Protein AF-M1EL10-F1 (afdb_monomer)

Solvent-accessible surface area (backbone atoms only — not comparable to full-atom values): 4747 Å² total; per-residue (Å²): 143,73,54,53,55,41,74,61,102,53,33,40,33,37,60,41,91,46,101,83,20,11,29,29,40,72,41,50,67,88,70,74,79,87,75,63,97,80,60,75,61,55,72,83,47,74,21,49,56,64,41,53,47,68,43,95,89,38,90,47,33,38,38,39,35,32,75,60,79,47,74,50,79,44,82,52,84,134

InterPro domains:
  IPR001680 WD40 repeat [PF00400] (43-75)
  IPR001680 WD40 repeat [PS50082] (42-78)
  IPR001680 WD40 repeat [SM00320] (32-75)
  IPR015048 Domain of unknown function DUF1899 [PF08953] (1-34)
  IPR015505 Coronin [PTHR10856] (1-78)
  IPR015943 WD40/YVTN repeat-like-containing domain superfamily [G3DSA:2.130.10.10] (1-78)
  IPR019775 WD40 repeat, conserved site [PS00678] (62-76)
  IPR036322 WD40-repeat-containing domain superfamily [SSF50978] (5-76)

pLDDT: mean 91.64, std 9.93, range [49.91, 98.25]

Nearest PDB structures (foldseek):
  7sty-assembly1_A  TM=9.724E-01  e=3.057E-07  Homo sapiens
  2b4e-assembly1_A  TM=9.914E-01  e=3.231E-06  Mus musculus
  7kyx-assembly1_A  TM=9.811E-01  e=3.055E-06  Homo sapiens
  7m05-assembly1_B  TM=7.816E-01  e=3.045E-02  Homo sapiens
  4g56-assembly1_D-2  TM=7.225E-01  e=6.681E-02  Xenopus laevis

Foldseek 3Di:
DFCQWDDDPFWIKGWDDDPQFTWIDTGGPVDDDDDDPPHDIHDDGRAHWRHKDADPVDNQKIWTDGPSRDIDIDGHDD

Sequence (78 aa):
DNHFCAVNPCFIAVVTECSCGGAFFVIPLNQTGKLDPHYPRVCGHGGNVLDIKWNPFNDFEIASCSEDTTIKIWDIPK

Structure (mmCIF, N/CA/C/O backbone):
data_AF-M1EL10-F1
#
_entry.id   AF-M1EL10-F1
#
loop_
_atom_site.group_PDB
_atom_site.id
_atom_site.type_symbol
_atom_site.label_atom_id
_atom_site.label_alt_id
_atom_site.label_comp_id
_atom_site.label_asym_id
_atom_site.label_entity_id
_atom_site.label_seq_id
_atom_site.pdbx_PDB_ins_code
_atom_site.Cartn_x
_atom_site.Cartn_y
_atom_site.Cartn_z
_atom_site.occupancy
_atom_site.B_iso_or_equiv
_atom_site.auth_seq_id
_atom_site.auth_comp_id
_atom_site.auth_asym_id
_atom_site.auth_atom_id
_atom_site.pdbx_PDB_model_num
ATOM 1 N N . ASP A 1 1 ? 14.858 11.697 2.266 1.00 49.91 1 ASP A N 1
ATOM 2 C CA . ASP A 1 1 ? 13.456 11.755 2.714 1.00 49.91 1 ASP A CA 1
ATOM 3 C C . ASP A 1 1 ? 12.590 10.827 1.887 1.00 49.91 1 ASP A C 1
ATOM 5 O O . ASP A 1 1 ? 12.037 11.245 0.883 1.00 49.91 1 ASP A O 1
ATOM 9 N N . ASN A 1 2 ? 12.516 9.554 2.275 1.00 54.81 2 ASN A N 1
ATOM 10 C CA . ASN A 1 2 ? 11.602 8.591 1.662 1.00 54.81 2 ASN A CA 1
ATOM 11 C C . ASN A 1 2 ? 10.522 8.252 2.694 1.00 54.81 2 ASN A C 1
ATOM 13 O O . ASN A 1 2 ? 10.840 7.860 3.820 1.00 54.81 2 ASN A O 1
ATOM 17 N N . HIS A 1 3 ? 9.254 8.432 2.330 1.00 66.38 3 HIS A N 1
ATOM 18 C CA . HIS A 1 3 ? 8.114 8.102 3.183 1.00 66.38 3 HIS A CA 1
ATOM 19 C C . HIS A 1 3 ? 7.825 6.596 3.111 1.00 66.38 3 HIS A C 1
ATOM 21 O O . HIS A 1 3 ? 6.849 6.156 2.521 1.00 66.38 3 HIS A O 1
ATOM 27 N N . PHE A 1 4 ? 8.677 5.783 3.740 1.00 85.62 4 PHE A N 1
ATOM 28 C CA . PHE A 1 4 ? 8.507 4.324 3.774 1.00 85.62 4 PHE A CA 1
ATOM 29 C C . PHE A 1 4 ? 7.353 3.849 4.671 1.00 85.62 4 PHE A C 1
ATOM 31 O O . PHE A 1 4 ? 7.135 2.647 4.810 1.00 85.62 4 PHE A O 1
ATOM 38 N N . CYS A 1 5 ? 6.613 4.759 5.304 1.00 93.38 5 CYS A N 1
ATOM 39 C CA . CYS A 1 5 ? 5.430 4.420 6.077 1.00 93.38 5 CYS A CA 1
ATOM 40 C C . CYS A 1 5 ? 4.338 5.489 5.967 1.00 93.38 5 CYS A C 1
ATOM 42 O O . CYS A 1 5 ? 4.611 6.681 5.806 1.00 93.38 5 CYS A O 1
ATOM 44 N N . ALA A 1 6 ? 3.090 5.043 6.082 1.00 95.81 6 ALA A N 1
ATOM 45 C CA . ALA A 1 6 ? 1.903 5.887 6.110 1.00 95.81 6 ALA A CA 1
ATOM 46 C C . ALA A 1 6 ? 0.884 5.309 7.096 1.00 95.81 6 ALA A C 1
ATOM 48 O O . ALA A 1 6 ? 0.753 4.094 7.227 1.00 95.81 6 ALA A O 1
ATOM 49 N N . VAL A 1 7 ? 0.131 6.165 7.778 1.00 97.06 7 VAL A N 1
ATOM 50 C CA . VAL A 1 7 ? -0.861 5.756 8.782 1.00 97.06 7 VAL A CA 1
ATOM 51 C C . VAL A 1 7 ? -2.193 6.445 8.512 1.00 97.06 7 VAL A C 1
ATOM 53 O O . VAL A 1 7 ? -2.212 7.586 8.050 1.00 97.06 7 VAL A O 1
ATOM 56 N N . ASN A 1 8 ? -3.291 5.756 8.798 1.00 97.00 8 ASN A N 1
ATOM 57 C CA . ASN A 1 8 ? -4.640 6.313 8.845 1.00 97.00 8 ASN A CA 1
ATOM 58 C C . ASN A 1 8 ? -5.329 5.872 10.162 1.00 97.00 8 ASN A C 1
ATOM 60 O O . ASN A 1 8 ? -4.685 5.216 10.982 1.00 97.00 8 ASN A O 1
ATOM 64 N N . PRO A 1 9 ? -6.602 6.220 10.419 1.00 97.12 9 PRO A N 1
ATOM 65 C CA . PRO A 1 9 ? -7.301 5.838 11.651 1.00 97.12 9 PRO A CA 1
ATOM 66 C C . PRO A 1 9 ? -7.458 4.326 11.907 1.00 97.12 9 PRO A C 1
ATOM 68 O O . PRO A 1 9 ? -7.789 3.948 13.031 1.00 97.12 9 PRO A O 1
ATOM 71 N N . CYS A 1 10 ? -7.241 3.463 10.908 1.00 96.75 10 CYS A N 1
ATOM 72 C CA . CYS A 1 10 ? -7.454 2.014 11.006 1.00 96.75 10 CYS A CA 1
ATOM 73 C C . CYS A 1 10 ? -6.165 1.189 10.885 1.00 96.75 10 CYS A C 1
ATOM 75 O O . CYS A 1 10 ? -6.053 0.140 11.526 1.00 96.75 10 CYS A O 1
ATOM 77 N N . PHE A 1 11 ? -5.185 1.652 10.109 1.00 97.94 11 PHE A N 1
ATOM 78 C CA . PHE A 1 11 ? -4.019 0.877 9.698 1.00 97.94 11 PHE A CA 1
ATOM 79 C C . PHE A 1 11 ? -2.723 1.692 9.714 1.00 97.94 11 PHE A C 1
ATOM 81 O O . PHE A 1 11 ? -2.700 2.897 9.455 1.00 97.94 11 PHE A O 1
ATOM 88 N N . ILE A 1 12 ? -1.613 0.986 9.914 1.00 97.06 12 ILE A N 1
ATOM 89 C CA . ILE A 1 12 ? -0.273 1.430 9.535 1.00 97.06 12 ILE A CA 1
ATOM 90 C C . ILE A 1 12 ? 0.192 0.626 8.319 1.00 97.06 12 ILE A C 1
ATOM 92 O O . ILE A 1 12 ? 0.072 -0.598 8.291 1.00 97.06 12 ILE A O 1
ATOM 96 N N . ALA A 1 13 ? 0.735 1.308 7.316 1.00 97.00 13 ALA A N 1
ATOM 97 C CA . ALA A 1 13 ? 1.380 0.687 6.172 1.00 97.00 13 ALA A CA 1
ATOM 98 C C . ALA A 1 13 ? 2.882 0.974 6.177 1.00 97.00 13 ALA A C 1
ATOM 100 O O . ALA A 1 13 ? 3.306 2.093 6.479 1.00 97.00 13 ALA A O 1
ATOM 101 N N . VAL A 1 14 ? 3.681 -0.047 5.864 1.00 95.25 14 VAL A N 1
ATOM 102 C CA . VAL A 1 14 ? 5.149 0.007 5.916 1.00 95.25 14 VAL A CA 1
ATOM 103 C C . VAL A 1 14 ? 5.729 -0.668 4.682 1.00 95.25 14 VAL A C 1
ATOM 105 O O . VAL A 1 14 ? 5.506 -1.857 4.458 1.00 95.25 14 VAL A O 1
ATOM 108 N N . VAL A 1 15 ? 6.481 0.086 3.889 1.00 94.12 15 VAL A N 1
ATOM 109 C CA . VAL A 1 15 ? 7.189 -0.408 2.708 1.00 94.12 15 VAL A CA 1
ATOM 110 C C . VAL A 1 15 ? 8.291 -1.371 3.130 1.00 94.12 15 VAL A C 1
ATOM 112 O O . VAL A 1 15 ? 9.024 -1.125 4.087 1.00 94.12 15 VAL A O 1
ATOM 115 N N . THR A 1 16 ? 8.407 -2.477 2.402 1.00 89.19 16 THR A N 1
ATOM 116 C CA . THR A 1 16 ? 9.447 -3.482 2.609 1.00 89.19 16 THR A CA 1
ATOM 117 C C . THR A 1 16 ? 10.235 -3.681 1.329 1.00 89.19 16 THR A C 1
ATOM 119 O O . THR A 1 16 ? 9.659 -3.802 0.248 1.00 89.19 16 THR A O 1
ATOM 122 N N . GLU A 1 17 ? 11.549 -3.793 1.455 1.00 76.94 17 GLU A N 1
ATOM 123 C CA . GLU A 1 17 ? 12.401 -4.187 0.341 1.00 76.94 17 GLU A CA 1
ATOM 124 C C . GLU A 1 17 ? 12.351 -5.710 0.184 1.00 76.94 17 GLU A C 1
ATOM 126 O O . GLU A 1 17 ? 12.485 -6.464 1.152 1.00 76.94 17 GLU A O 1
ATOM 131 N N . CYS A 1 18 ? 12.135 -6.183 -1.039 1.00 67.00 18 CYS A N 1
ATOM 132 C CA . CYS A 1 18 ? 12.244 -7.592 -1.386 1.00 67.00 18 CYS A CA 1
ATOM 133 C C . CYS A 1 18 ? 13.034 -7.710 -2.687 1.00 67.00 18 CYS A C 1
ATOM 135 O O . CYS A 1 18 ? 12.786 -7.009 -3.661 1.00 67.00 18 CYS A O 1
ATOM 137 N N . SER A 1 19 ? 13.978 -8.644 -2.725 1.00 66.31 19 SER A N 1
ATOM 138 C CA . SER A 1 19 ? 14.917 -8.832 -3.838 1.00 66.31 19 SER A CA 1
ATOM 139 C C . SER A 1 19 ? 14.277 -9.307 -5.153 1.00 66.31 19 SER A C 1
ATOM 141 O O . SER A 1 19 ? 14.978 -9.447 -6.150 1.00 66.31 19 SER A O 1
ATOM 143 N N . CYS A 1 20 ? 12.963 -9.558 -5.175 1.00 62.19 20 CYS A N 1
ATOM 144 C CA . CYS A 1 20 ? 12.221 -10.066 -6.335 1.00 62.19 20 CYS A CA 1
ATOM 145 C C . CYS A 1 20 ? 10.967 -9.225 -6.673 1.00 62.19 20 CYS A C 1
ATOM 147 O O . CYS A 1 20 ? 10.115 -9.667 -7.438 1.00 62.19 20 CYS A O 1
ATOM 149 N N . GLY A 1 21 ? 10.836 -8.025 -6.099 1.00 75.88 21 GLY A N 1
ATOM 150 C CA . GLY A 1 21 ? 9.714 -7.113 -6.340 1.00 75.88 21 GLY A CA 1
ATOM 151 C C . GLY A 1 21 ? 9.380 -6.279 -5.107 1.00 75.88 21 GLY A C 1
ATOM 152 O O . GLY A 1 21 ? 9.785 -6.607 -3.995 1.00 75.88 21 GLY A O 1
ATOM 153 N N . GLY A 1 22 ? 8.639 -5.193 -5.292 1.00 85.31 22 GLY A N 1
ATOM 154 C CA . GLY A 1 22 ? 8.244 -4.304 -4.206 1.00 85.31 22 GLY A CA 1
ATOM 155 C C . GLY A 1 22 ? 7.018 -4.819 -3.465 1.00 85.31 22 GLY A C 1
ATOM 156 O O . GLY A 1 22 ? 6.026 -5.228 -4.074 1.00 85.31 22 GLY A O 1
ATOM 157 N N . ALA A 1 23 ? 7.080 -4.766 -2.138 1.00 92.81 23 ALA A N 1
ATOM 158 C CA . ALA A 1 23 ? 5.979 -5.146 -1.268 1.00 92.81 23 ALA A CA 1
ATOM 159 C C . ALA A 1 23 ? 5.853 -4.170 -0.097 1.00 92.81 23 ALA A C 1
ATOM 161 O O . ALA A 1 23 ? 6.780 -3.425 0.222 1.00 92.81 23 ALA A O 1
ATOM 162 N N . PHE A 1 24 ? 4.707 -4.191 0.569 1.00 94.75 24 PHE A N 1
ATOM 163 C CA . PHE A 1 24 ? 4.501 -3.451 1.807 1.00 94.75 24 PHE A CA 1
ATOM 164 C C . PHE A 1 24 ? 3.566 -4.217 2.743 1.00 94.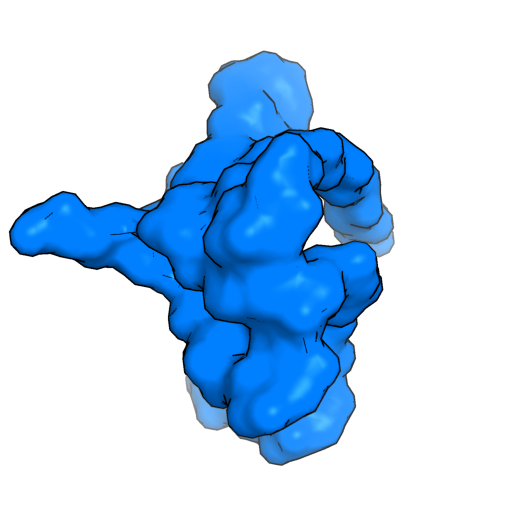75 24 PHE A C 1
ATOM 166 O O . PHE A 1 24 ? 2.765 -5.052 2.316 1.00 94.75 24 PHE A O 1
ATOM 173 N N . PHE A 1 25 ? 3.685 -3.953 4.038 1.00 95.75 25 PHE A N 1
ATOM 174 C CA . PHE A 1 25 ? 2.740 -4.417 5.043 1.00 95.75 25 PHE A CA 1
ATOM 175 C C . PHE A 1 25 ? 1.591 -3.429 5.189 1.00 95.75 25 PHE A C 1
ATOM 177 O O . PHE A 1 25 ? 1.796 -2.223 5.075 1.00 95.75 25 PHE A O 1
ATOM 184 N N . VAL A 1 26 ? 0.415 -3.953 5.524 1.00 96.75 26 VAL A N 1
ATOM 185 C CA . VAL A 1 26 ? -0.721 -3.201 6.064 1.00 96.75 26 VAL A CA 1
ATOM 186 C C . VAL A 1 26 ? -1.119 -3.892 7.357 1.00 96.75 26 VAL A C 1
ATOM 188 O O . VAL A 1 26 ? -1.450 -5.071 7.333 1.00 96.75 26 VAL A O 1
ATOM 191 N N . ILE A 1 27 ? -1.032 -3.186 8.481 1.00 96.81 27 ILE A N 1
ATOM 192 C CA . ILE A 1 27 ? -1.227 -3.747 9.819 1.00 96.81 27 ILE A CA 1
ATOM 193 C C . ILE A 1 27 ? -2.331 -2.946 10.521 1.00 96.81 27 ILE A C 1
ATOM 195 O O . ILE A 1 27 ? -2.214 -1.721 10.613 1.00 96.81 27 ILE A O 1
ATOM 199 N N . PRO A 1 28 ? -3.393 -3.591 11.030 1.00 96.94 28 PRO A N 1
ATOM 200 C CA . PRO A 1 28 ? -4.411 -2.925 11.838 1.00 96.94 28 PRO A CA 1
ATOM 201 C C . PRO A 1 28 ? -3.818 -2.260 13.086 1.00 96.94 28 PRO A C 1
ATOM 203 O O . PRO A 1 28 ? -2.995 -2.858 13.778 1.00 96.94 28 PRO A O 1
ATOM 206 N N . LEU A 1 29 ? -4.275 -1.055 13.439 1.00 96.00 29 LEU A N 1
ATOM 207 C CA . LEU A 1 29 ? -3.772 -0.334 14.621 1.00 96.00 29 LEU A CA 1
ATOM 208 C C . LEU A 1 29 ? -4.070 -1.047 15.950 1.00 96.00 29 LEU A C 1
ATOM 210 O O . LEU A 1 29 ? -3.385 -0.812 16.945 1.00 96.00 29 LEU A O 1
ATOM 214 N N . ASN A 1 30 ? -5.078 -1.923 15.981 1.00 95.12 30 ASN A N 1
ATOM 215 C CA . ASN A 1 30 ? -5.383 -2.749 17.151 1.00 95.12 30 ASN A CA 1
ATOM 216 C C . ASN A 1 30 ? -4.420 -3.944 17.314 1.00 95.12 30 ASN A C 1
ATOM 218 O O . ASN A 1 30 ? -4.366 -4.538 18.393 1.00 95.12 30 ASN A O 1
ATOM 222 N N . GLN A 1 31 ? -3.647 -4.287 16.280 1.00 94.38 31 GLN A N 1
ATOM 223 C CA . GLN A 1 31 ? -2.706 -5.398 16.291 1.00 94.38 31 GLN A CA 1
ATOM 224 C C . GLN A 1 31 ? -1.329 -4.902 16.744 1.00 94.38 31 GLN A C 1
ATOM 226 O O . GLN A 1 31 ? -0.491 -4.483 15.947 1.00 94.38 31 GLN A O 1
ATOM 231 N N . THR A 1 32 ? -1.091 -4.960 18.054 1.00 94.62 32 THR A N 1
ATOM 232 C CA . THR A 1 32 ? 0.172 -4.529 18.668 1.00 94.62 32 THR A CA 1
ATOM 233 C C 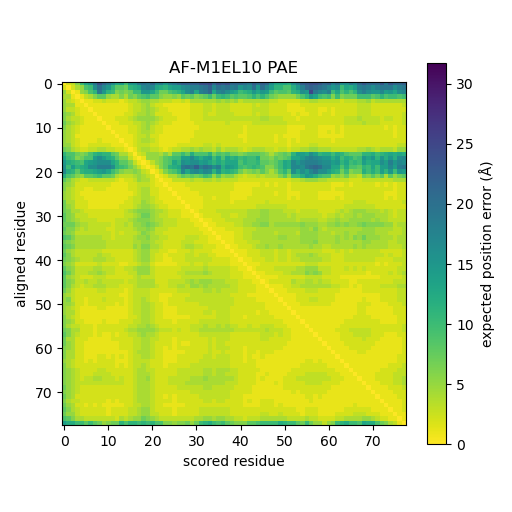. THR A 1 32 ? 1.089 -5.710 18.998 1.00 94.62 32 THR A C 1
ATOM 235 O O . THR A 1 32 ? 0.651 -6.855 19.111 1.00 94.62 32 THR A O 1
ATOM 238 N N . GLY A 1 33 ? 2.384 -5.432 19.167 1.00 95.06 33 GLY A N 1
ATOM 239 C CA . GLY A 1 33 ? 3.395 -6.438 19.498 1.00 95.06 33 GLY A CA 1
ATOM 240 C C . GLY A 1 33 ? 4.162 -6.963 18.282 1.00 95.06 33 GLY A C 1
ATOM 241 O O . GLY A 1 33 ? 4.186 -6.346 17.218 1.00 95.06 33 GLY A O 1
ATOM 242 N N . LYS A 1 34 ? 4.861 -8.088 18.464 1.00 94.56 34 LYS A N 1
ATOM 243 C CA . LYS A 1 34 ? 5.687 -8.688 17.410 1.00 94.56 34 LYS A CA 1
ATOM 244 C C . LYS A 1 34 ? 4.791 -9.267 16.312 1.00 94.56 34 LYS A C 1
ATOM 246 O O . LYS A 1 34 ? 3.958 -10.123 16.593 1.00 94.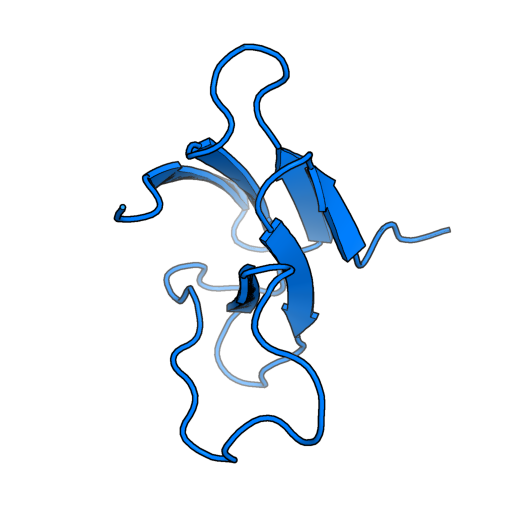56 34 LYS A O 1
ATOM 251 N N . LEU A 1 35 ? 5.011 -8.832 15.073 1.00 92.50 35 LEU A N 1
ATOM 252 C CA . LEU A 1 35 ? 4.330 -9.375 13.901 1.00 92.50 35 LEU A CA 1
ATOM 253 C C . LEU A 1 35 ? 4.776 -10.824 13.635 1.00 92.50 35 LEU A C 1
ATOM 255 O O . LEU A 1 35 ? 5.954 -11.154 13.810 1.00 92.50 35 LEU A O 1
ATOM 259 N N . ASP A 1 36 ? 3.846 -11.685 13.214 1.00 94.25 36 ASP A N 1
ATOM 260 C CA . ASP A 1 36 ? 4.174 -13.046 12.774 1.00 94.25 36 ASP A CA 1
ATOM 261 C C . ASP A 1 36 ? 5.153 -12.986 11.582 1.00 94.25 36 ASP A C 1
ATOM 263 O O . ASP A 1 36 ? 4.924 -12.203 10.656 1.00 94.25 36 ASP A O 1
ATOM 267 N N . PRO A 1 37 ? 6.232 -13.792 11.553 1.00 90.62 37 PRO A 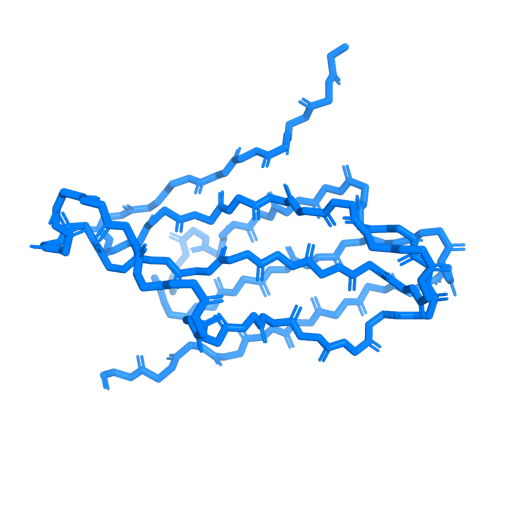N 1
ATOM 268 C CA . PRO A 1 37 ? 7.132 -13.866 10.399 1.00 90.62 37 PRO A CA 1
ATOM 269 C C . PRO A 1 37 ? 6.445 -14.193 9.060 1.00 90.62 37 PRO A C 1
ATOM 271 O O . PRO A 1 37 ? 6.980 -13.852 8.008 1.00 90.62 37 PRO A O 1
ATOM 274 N N . HIS A 1 38 ? 5.278 -14.841 9.089 1.00 91.19 38 HIS A N 1
ATOM 275 C CA . HIS A 1 38 ? 4.469 -15.207 7.924 1.00 91.19 38 HIS A CA 1
ATOM 276 C C . HIS A 1 38 ? 3.291 -14.255 7.686 1.00 91.19 38 HIS A C 1
ATOM 278 O O . HIS A 1 38 ? 2.381 -14.588 6.924 1.00 91.19 38 HIS A O 1
ATOM 284 N N . TYR A 1 39 ? 3.270 -13.087 8.333 1.00 92.81 39 TYR A N 1
ATOM 285 C CA . TYR A 1 39 ? 2.214 -12.105 8.117 1.00 92.81 39 TYR A CA 1
ATOM 286 C C . TYR A 1 39 ? 2.137 -11.707 6.632 1.00 92.81 39 TYR A C 1
ATOM 288 O O . TYR A 1 39 ? 3.177 -11.469 6.002 1.00 92.81 39 TYR A O 1
ATOM 296 N N . PRO A 1 40 ? 0.930 -11.658 6.042 1.00 91.69 40 PRO A N 1
ATOM 297 C CA . PRO A 1 40 ? 0.781 -11.394 4.622 1.00 91.69 40 PRO A CA 1
ATOM 298 C C . PRO A 1 40 ? 1.276 -9.993 4.262 1.00 91.69 40 PRO A C 1
ATOM 300 O O . PRO A 1 40 ? 1.146 -9.032 5.019 1.00 91.69 40 PRO A O 1
ATOM 303 N N . ARG A 1 41 ? 1.838 -9.888 3.061 1.00 92.25 41 ARG A N 1
ATOM 304 C CA . ARG A 1 41 ? 2.27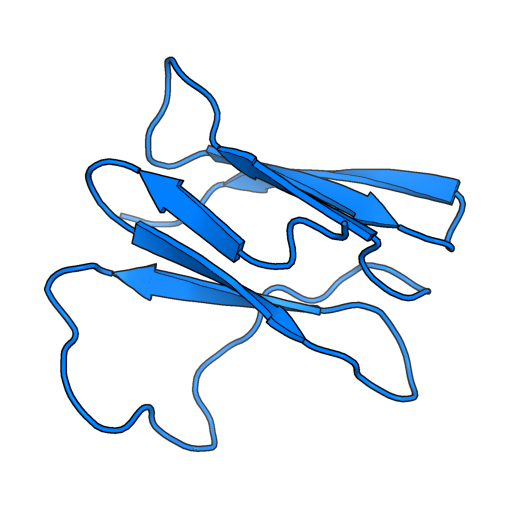5 -8.628 2.457 1.00 92.25 41 ARG A CA 1
ATOM 305 C C . ARG A 1 41 ? 1.400 -8.323 1.259 1.00 92.25 41 ARG A C 1
ATOM 307 O O . ARG A 1 41 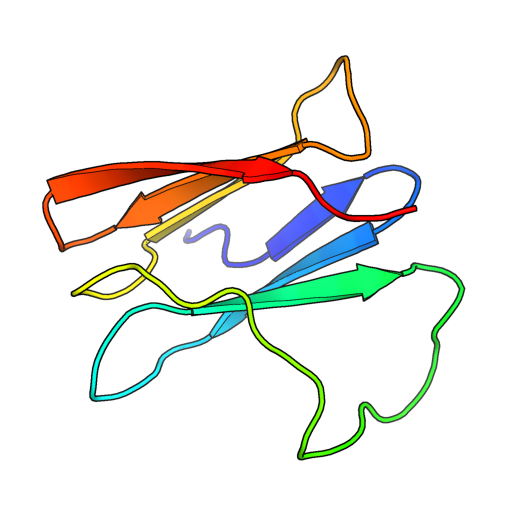? 0.958 -9.243 0.569 1.00 92.25 41 ARG A O 1
ATOM 314 N N . VAL A 1 42 ? 1.219 -7.041 0.980 1.00 94.19 42 VAL A N 1
ATOM 315 C CA . VAL A 1 42 ? 0.682 -6.601 -0.302 1.00 94.19 42 VAL A CA 1
ATOM 316 C C . VAL A 1 42 ? 1.798 -6.738 -1.330 1.00 94.19 42 VAL A C 1
ATOM 318 O O . VAL A 1 42 ? 2.818 -6.052 -1.257 1.00 94.19 42 VAL A O 1
ATOM 321 N N . CYS A 1 43 ? 1.611 -7.676 -2.255 1.00 92.81 43 CYS A N 1
ATOM 322 C CA . CYS A 1 43 ? 2.556 -8.011 -3.312 1.00 92.81 43 CYS A CA 1
ATOM 323 C C . CYS A 1 43 ? 1.880 -7.833 -4.673 1.00 92.81 43 CYS A C 1
ATOM 325 O O . CYS A 1 43 ? 0.714 -8.182 -4.847 1.00 92.81 43 CYS A O 1
ATOM 327 N N . GLY A 1 44 ? 2.631 -7.351 -5.659 1.00 90.81 44 GLY A N 1
ATOM 328 C CA . GLY A 1 44 ? 2.159 -7.274 -7.045 1.00 90.81 44 GLY A CA 1
ATOM 329 C C . GLY A 1 44 ? 2.873 -6.235 -7.901 1.00 90.81 44 GLY A C 1
ATOM 330 O O . GLY A 1 44 ? 2.610 -6.170 -9.100 1.00 90.81 44 GLY A O 1
ATOM 331 N N . HIS A 1 45 ? 3.776 -5.452 -7.310 1.00 93.88 45 HIS A N 1
ATOM 332 C CA . HIS A 1 45 ? 4.744 -4.664 -8.060 1.00 93.88 45 HIS A CA 1
ATOM 333 C C . HIS A 1 45 ? 5.934 -5.517 -8.509 1.00 93.88 45 HIS A C 1
ATOM 335 O O . HIS A 1 45 ? 6.405 -6.385 -7.773 1.00 93.88 45 HIS A O 1
ATOM 341 N N . GLY A 1 46 ? 6.425 -5.251 -9.719 1.00 92.94 46 GLY A N 1
ATOM 342 C CA . GLY A 1 46 ? 7.597 -5.909 -10.306 1.00 92.94 46 GLY A CA 1
ATOM 343 C C . GLY A 1 46 ? 8.940 -5.300 -9.883 1.00 92.94 46 GLY A C 1
ATOM 344 O O . GLY A 1 46 ? 9.983 -5.873 -10.174 1.00 92.94 46 GLY A O 1
ATOM 345 N N . GLY A 1 47 ? 8.922 -4.156 -9.197 1.00 91.94 47 GLY A N 1
ATOM 346 C CA . GLY A 1 47 ? 10.096 -3.418 -8.719 1.00 91.94 47 GLY A CA 1
ATOM 347 C C . GLY A 1 47 ? 9.816 -2.779 -7.363 1.00 91.94 47 GLY A C 1
ATOM 348 O O . GLY A 1 47 ? 8.687 -2.869 -6.875 1.00 91.94 47 GLY A O 1
ATOM 349 N N . ASN A 1 48 ? 10.809 -2.146 -6.734 1.00 91.81 48 ASN A N 1
ATOM 350 C CA . ASN A 1 48 ? 10.649 -1.638 -5.369 1.00 91.81 48 ASN A CA 1
ATOM 351 C C . ASN A 1 48 ? 9.493 -0.639 -5.274 1.00 91.81 48 ASN A C 1
ATOM 353 O O . ASN A 1 48 ? 9.275 0.159 -6.186 1.00 91.81 48 ASN A O 1
ATOM 357 N N . VAL A 1 49 ? 8.740 -0.698 -4.174 1.00 93.00 49 VAL A N 1
ATOM 358 C CA . VAL A 1 49 ? 7.733 0.322 -3.868 1.00 93.00 49 VAL A CA 1
ATOM 359 C C . VAL A 1 49 ? 8.472 1.554 -3.362 1.00 93.00 49 VAL A C 1
ATOM 361 O O . VAL A 1 49 ? 9.305 1.452 -2.464 1.00 93.00 49 VAL A O 1
ATOM 364 N N . LEU A 1 50 ? 8.185 2.702 -3.963 1.00 92.38 50 LEU A N 1
ATOM 365 C CA . LEU A 1 50 ? 8.887 3.956 -3.698 1.00 92.38 50 LEU A CA 1
ATOM 366 C C . LEU A 1 50 ? 8.129 4.843 -2.704 1.00 92.38 50 LEU A C 1
ATOM 368 O O . LEU A 1 50 ? 8.752 5.504 -1.877 1.00 92.38 50 LEU A O 1
ATOM 372 N N . ASP A 1 51 ? 6.797 4.847 -2.771 1.00 93.81 51 ASP A N 1
ATOM 373 C CA . ASP A 1 51 ? 5.927 5.595 -1.859 1.00 93.81 51 ASP A CA 1
ATOM 374 C C . ASP A 1 51 ? 4.556 4.914 -1.737 1.00 93.81 51 ASP A C 1
ATOM 376 O O . ASP A 1 51 ? 4.116 4.177 -2.630 1.00 93.81 51 ASP A O 1
ATOM 380 N N . ILE A 1 52 ? 3.884 5.185 -0.619 1.00 95.62 52 ILE A N 1
ATOM 381 C CA . ILE A 1 52 ? 2.535 4.712 -0.305 1.00 95.62 52 ILE A CA 1
ATOM 382 C C . ILE A 1 52 ? 1.707 5.830 0.331 1.00 95.62 52 ILE A C 1
ATOM 384 O O . ILE A 1 52 ? 2.180 6.564 1.203 1.00 95.62 52 ILE A O 1
ATOM 388 N N . LYS A 1 53 ? 0.439 5.955 -0.073 1.00 97.12 53 LYS A N 1
ATOM 389 C CA . LYS A 1 53 ? -0.487 6.958 0.476 1.00 97.12 53 LYS A CA 1
ATOM 390 C C . LYS A 1 53 ? -1.891 6.394 0.629 1.00 97.12 53 LYS A C 1
ATOM 392 O O . LYS A 1 53 ? -2.450 5.831 -0.308 1.00 97.12 53 LYS A O 1
ATOM 397 N N . TRP A 1 54 ? -2.458 6.587 1.815 1.00 97.94 54 TRP A N 1
ATOM 398 C CA . TRP A 1 54 ? -3.853 6.274 2.108 1.00 97.94 54 TRP A CA 1
ATOM 399 C C . TRP A 1 54 ? -4.797 7.234 1.385 1.00 97.94 54 TRP A C 1
ATOM 401 O O . TRP A 1 54 ? -4.489 8.422 1.248 1.00 97.94 54 TRP A O 1
ATOM 411 N N . ASN A 1 55 ? -5.958 6.734 0.963 1.00 97.69 55 ASN A N 1
ATOM 412 C CA . ASN A 1 55 ? -7.034 7.586 0.476 1.00 97.69 55 ASN A CA 1
ATOM 413 C C . ASN A 1 55 ? -7.603 8.417 1.651 1.00 97.69 55 ASN A C 1
ATOM 415 O O . ASN A 1 55 ? -8.032 7.840 2.650 1.00 97.69 55 ASN A O 1
ATOM 419 N N . PRO A 1 56 ? -7.653 9.761 1.558 1.00 97.31 56 PRO A N 1
ATOM 420 C CA . PRO A 1 56 ? -8.168 10.613 2.635 1.00 97.31 56 PRO A CA 1
ATOM 421 C C . PRO A 1 56 ? -9.689 10.513 2.853 1.00 97.31 56 PRO A C 1
ATOM 423 O O . PRO A 1 56 ? -10.199 11.075 3.819 1.00 97.31 56 PRO A O 1
ATOM 426 N N . PHE A 1 57 ? -10.417 9.842 1.957 1.00 97.44 57 PHE A N 1
ATOM 427 C CA . PHE A 1 57 ? -11.872 9.668 2.008 1.00 97.44 57 PHE A CA 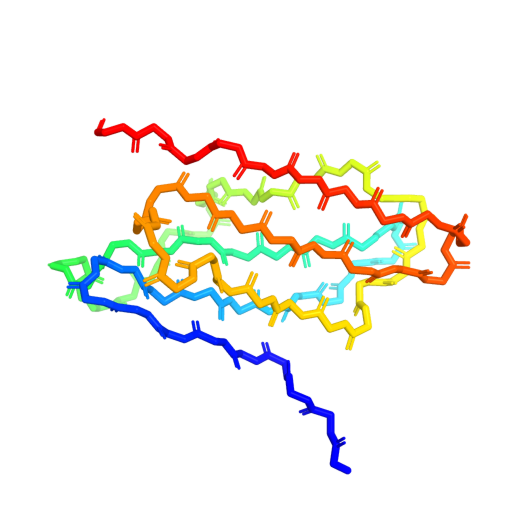1
ATOM 428 C C . PHE A 1 57 ? -12.305 8.208 2.223 1.00 97.44 57 PHE A C 1
ATOM 430 O O . PHE A 1 57 ? -13.492 7.961 2.435 1.00 97.44 57 PHE A O 1
ATOM 437 N N . ASN A 1 58 ? -11.377 7.245 2.158 1.00 97.62 58 ASN A N 1
ATOM 438 C CA . ASN A 1 58 ? -11.652 5.823 2.360 1.00 97.62 58 ASN A CA 1
ATOM 439 C C . ASN A 1 58 ? -10.492 5.149 3.107 1.00 97.62 58 ASN A C 1
ATOM 441 O O . ASN A 1 58 ? -9.456 4.847 2.519 1.00 97.62 58 ASN A O 1
ATOM 445 N N . ASP A 1 59 ? -10.696 4.852 4.393 1.00 97.75 59 ASP A N 1
ATOM 446 C CA . ASP A 1 59 ? -9.672 4.249 5.258 1.00 97.75 59 ASP A CA 1
ATOM 447 C C . ASP A 1 59 ? -9.249 2.827 4.836 1.00 97.75 59 ASP A C 1
ATOM 449 O O . ASP A 1 59 ? -8.251 2.305 5.332 1.00 97.75 59 ASP A O 1
ATOM 453 N N . PHE A 1 60 ? -9.985 2.197 3.920 1.00 97.88 60 PHE A N 1
ATOM 454 C CA . PHE A 1 60 ? -9.720 0.849 3.416 1.00 97.88 60 PHE A CA 1
ATOM 455 C C . PHE A 1 60 ? -9.127 0.856 2.002 1.00 97.88 60 PHE A C 1
ATOM 457 O O . PHE A 1 60 ? -9.130 -0.174 1.341 1.00 97.88 60 PHE A O 1
ATOM 464 N N . GLU A 1 61 ? -8.612 1.989 1.523 1.00 98.25 61 GLU A N 1
ATOM 465 C CA . GLU A 1 61 ? -7.989 2.089 0.201 1.00 98.25 61 GLU A CA 1
ATOM 466 C C . GLU A 1 61 ? -6.618 2.775 0.276 1.00 98.25 61 GLU A C 1
ATOM 468 O O . GLU A 1 61 ? -6.449 3.818 0.917 1.00 98.25 61 GLU A O 1
ATOM 473 N N . ILE A 1 62 ? -5.622 2.195 -0.398 1.00 97.94 62 ILE A N 1
ATOM 474 C CA . ILE A 1 62 ? -4.248 2.710 -0.441 1.00 97.94 62 ILE A CA 1
ATOM 475 C C . ILE A 1 62 ? -3.682 2.689 -1.860 1.00 97.94 62 ILE A C 1
ATOM 477 O O . ILE A 1 62 ? -3.916 1.755 -2.626 1.00 97.94 62 ILE A O 1
ATOM 481 N N . ALA A 1 63 ? -2.898 3.710 -2.200 1.00 97.69 63 ALA A N 1
ATOM 482 C CA . ALA A 1 63 ? -2.138 3.785 -3.439 1.00 97.69 63 ALA A CA 1
ATOM 483 C C . ALA A 1 63 ? -0.651 3.496 -3.193 1.00 97.69 63 ALA A C 1
ATOM 485 O O . ALA A 1 63 ? -0.085 3.959 -2.199 1.00 97.69 63 ALA A O 1
ATOM 486 N N . SER A 1 64 ? -0.007 2.791 -4.124 1.00 95.75 64 SER A N 1
ATOM 487 C CA . SER A 1 64 ? 1.446 2.583 -4.150 1.00 95.75 64 SER A CA 1
ATOM 488 C C . SER A 1 64 ? 2.036 2.910 -5.520 1.00 95.75 64 SER A C 1
ATOM 490 O O . SER A 1 64 ? 1.419 2.623 -6.548 1.00 95.75 64 SER A O 1
ATOM 492 N N . CYS A 1 65 ? 3.242 3.481 -5.539 1.00 95.38 65 CYS A N 1
ATOM 493 C CA . CYS A 1 65 ? 4.041 3.671 -6.752 1.00 95.38 65 CYS A CA 1
ATOM 494 C C . CYS A 1 65 ? 5.338 2.855 -6.686 1.00 95.38 65 CYS A C 1
ATOM 496 O O . CYS A 1 65 ? 5.847 2.567 -5.600 1.00 95.38 65 CYS A O 1
ATOM 498 N N . SER A 1 66 ? 5.869 2.459 -7.843 1.00 94.12 66 SER A N 1
ATOM 499 C CA . SER A 1 66 ? 7.008 1.541 -7.918 1.00 94.12 66 SER A CA 1
ATOM 500 C C . SER A 1 66 ? 7.977 1.868 -9.053 1.00 94.12 66 SER A C 1
ATOM 502 O O . SER A 1 66 ? 7.623 2.510 -10.043 1.00 94.12 66 SER A O 1
ATOM 504 N N . GLU A 1 67 ? 9.207 1.369 -8.917 1.00 93.62 67 GLU A N 1
ATOM 505 C CA . GLU A 1 67 ? 10.223 1.322 -9.977 1.00 93.62 67 GLU A CA 1
ATOM 506 C C . GLU A 1 67 ? 9.773 0.531 -11.215 1.00 93.62 67 GLU A C 1
ATOM 508 O O . GLU A 1 67 ? 10.335 0.714 -12.292 1.00 93.62 67 GLU A O 1
ATOM 513 N N . ASP A 1 68 ? 8.733 -0.305 -11.103 1.00 94.00 68 ASP A N 1
ATOM 514 C CA . ASP A 1 68 ? 8.129 -1.000 -12.246 1.00 94.00 68 ASP A CA 1
ATOM 515 C C . ASP A 1 68 ? 7.327 -0.087 -13.186 1.00 94.00 68 ASP A C 1
ATOM 517 O O . ASP A 1 68 ? 6.686 -0.573 -14.118 1.00 94.00 68 ASP A O 1
ATOM 521 N N . THR A 1 69 ? 7.373 1.230 -12.963 1.00 96.19 69 THR A N 1
ATOM 522 C CA . THR A 1 69 ? 6.678 2.273 -13.732 1.00 96.19 69 THR A CA 1
ATOM 523 C C . THR A 1 69 ? 5.154 2.232 -13.621 1.00 96.19 69 THR A C 1
ATOM 525 O O . THR A 1 69 ? 4.456 2.859 -14.419 1.00 96.19 69 THR A O 1
ATOM 528 N N . THR A 1 70 ? 4.614 1.540 -12.613 1.00 96.69 70 THR A N 1
ATOM 529 C CA . THR A 1 70 ? 3.173 1.466 -12.362 1.00 96.69 70 THR A CA 1
ATOM 530 C C . THR A 1 70 ? 2.768 2.103 -11.036 1.00 96.69 70 THR A C 1
ATOM 532 O O . THR A 1 70 ? 3.537 2.198 -10.075 1.00 96.69 70 THR A O 1
ATOM 535 N N . ILE A 1 71 ? 1.505 2.524 -10.995 1.00 97.12 71 ILE A N 1
ATOM 536 C CA . ILE A 1 71 ? 0.782 2.884 -9.777 1.00 97.12 71 ILE A CA 1
ATOM 537 C C . ILE A 1 71 ? 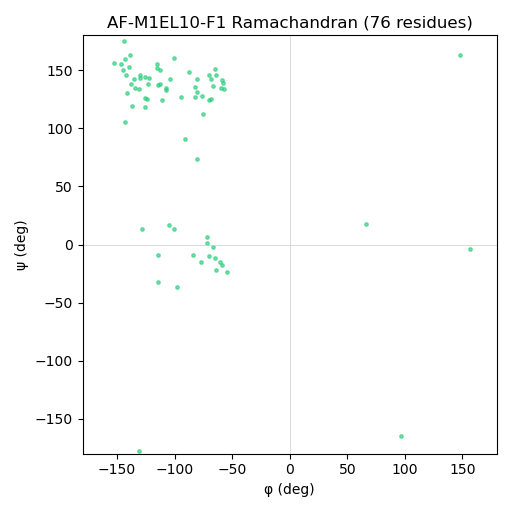-0.347 1.870 -9.621 1.00 97.12 71 ILE A C 1
ATOM 539 O O . ILE A 1 71 ? -1.011 1.523 -10.602 1.00 97.12 71 ILE A O 1
ATOM 543 N N . LYS A 1 72 ? -0.558 1.385 -8.399 1.00 97.50 72 LYS A N 1
ATOM 544 C CA . LYS A 1 72 ? -1.636 0.446 -8.073 1.00 97.50 72 LYS A CA 1
ATOM 545 C C . LYS A 1 72 ? -2.476 0.994 -6.928 1.00 97.50 72 LYS A C 1
ATOM 547 O O . LYS A 1 72 ? -1.946 1.639 -6.026 1.00 97.50 72 LYS A O 1
ATOM 552 N N . ILE A 1 73 ? -3.776 0.728 -7.001 1.00 98.00 73 ILE A N 1
ATOM 553 C CA . ILE A 1 73 ? -4.747 1.000 -5.942 1.00 98.00 73 ILE A CA 1
ATOM 554 C C . ILE A 1 73 ? -5.137 -0.343 -5.335 1.00 98.00 73 ILE A C 1
ATOM 556 O O . ILE A 1 73 ? -5.366 -1.305 -6.072 1.00 98.00 73 ILE A O 1
ATOM 560 N N . TRP A 1 74 ? -5.174 -0.404 -4.010 1.00 97.69 74 TRP A N 1
ATOM 561 C CA . TRP A 1 74 ? -5.438 -1.622 -3.258 1.00 97.69 74 TRP A CA 1
ATOM 562 C C . TRP A 1 74 ? -6.596 -1.402 -2.299 1.00 97.69 74 TRP A C 1
ATOM 564 O O . TRP A 1 74 ? -6.540 -0.503 -1.459 1.00 97.69 74 TRP A O 1
ATOM 574 N N . ASP A 1 75 ? -7.592 -2.275 -2.394 1.00 97.62 75 ASP A N 1
ATOM 575 C CA . ASP A 1 75 ? -8.639 -2.408 -1.391 1.00 97.62 75 ASP A CA 1
ATOM 576 C C . 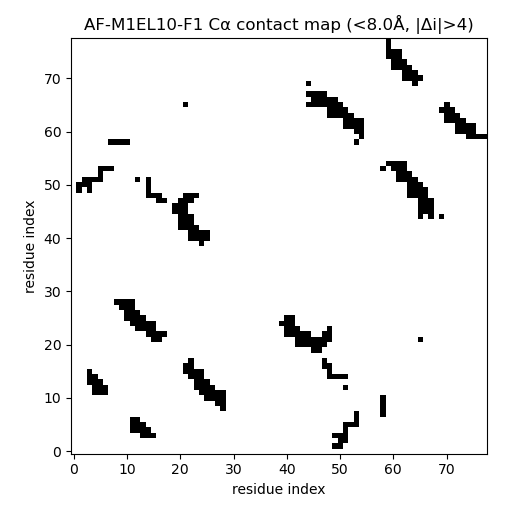ASP A 1 75 ? -8.143 -3.287 -0.240 1.00 97.62 75 ASP A C 1
ATOM 578 O O . ASP A 1 75 ? -7.680 -4.416 -0.439 1.00 97.62 75 ASP A O 1
ATOM 582 N N . ILE A 1 76 ? -8.255 -2.774 0.979 1.00 96.69 76 ILE A N 1
ATOM 583 C CA . ILE A 1 76 ? -7.933 -3.484 2.211 1.00 96.69 76 ILE A CA 1
ATOM 584 C C . ILE A 1 76 ? -9.225 -4.102 2.758 1.00 96.69 76 ILE A C 1
ATOM 586 O O . ILE A 1 76 ? -10.227 -3.401 2.910 1.00 96.69 76 ILE A O 1
ATOM 590 N N . PRO A 1 77 ? -9.249 -5.413 3.050 1.00 92.44 77 PRO A N 1
ATOM 591 C CA . PRO A 1 77 ? -10.439 -6.049 3.597 1.00 92.44 77 PRO A CA 1
ATOM 592 C C . PRO A 1 77 ? -10.778 -5.505 4.992 1.00 92.44 77 PRO A C 1
ATOM 594 O O . PRO A 1 77 ? -9.897 -5.089 5.747 1.00 92.44 77 PRO A O 1
ATOM 597 N N . LYS A 1 78 ? -12.075 -5.532 5.314 1.00 80.56 78 LYS A N 1
ATOM 598 C CA . LYS A 1 78 ? -12.596 -5.231 6.655 1.00 80.56 78 LYS A CA 1
ATOM 599 C C . LYS A 1 78 ? -12.268 -6.324 7.661 1.00 80.56 78 LYS A C 1
ATOM 601 O O . LYS A 1 78 ? -12.298 -7.509 7.259 1.00 80.56 78 LYS A O 1
#

Secondary structure (DSSP, 8-state):
----EEE-SSEEEEEE--TTS-EEEEEETT--SSPPTT---EE--SS-EEEEEEETTEEEEEEEEETTS-EEEEEPP-

Organism: Mustela putorius furo (NCBI:txid9669)

Mean predicted aligned error: 3.62 Å

Radius of gyration: 12.04 Å; Cα contacts (8 Å, |Δi|>4): 160; chains: 1; bounding box: 28×27×33 Å